Protein AF-A0A3R6VBR7-F1 (afdb_monomer_lite)

Foldseek 3Di:
DDDDDDDDDPPPPPPPPPPVPPPPPPPDQPDQDPVNAGQAADPPDDPVPQWDQDPVRDIDGHDHDDQLQDFFQFQDPPRDSHHHWDFAADDDDPDPDTTDRVQWGGDDRDTGRDDDDDDDDDDDDDPVPDDD

pLDDT: mean 79.51, std 19.08, range [35.34, 98.31]

Organism: NCBI:txid157072

InterPro domains:
  IPR005629 Beta-glucan synthesis-associated protein Skn1/Kre6/Sbg1 [PF03935] (39-125)
  IPR005629 Beta-glucan synthesis-associated protein Skn1/Kre6/Sbg1 [PTHR31361] (10-128)

Secondary structure (DSSP, 8-state):
--------------------------SS-PPPPTTSS-TTS-TTS-GGGSEEE-TTS-EEE--------STT-B-STTTSSS------B--SS----B--GGGEEE-SSSEEE-------------TTS---

Structure (mmCIF, N/CA/C/O backbone):
data_AF-A0A3R6VBR7-F1
#
_entry.id   AF-A0A3R6VBR7-F1
#
loop_
_atom_site.group_PDB
_atom_site.id
_atom_site.type_symbol
_atom_site.label_atom_id
_atom_site.label_alt_id
_atom_site.label_comp_id
_atom_site.label_asym_id
_atom_site.label_entity_id
_atom_site.label_seq_id
_atom_site.pdbx_PDB_ins_code
_atom_site.Cartn_x
_atom_site.Cartn_y
_atom_site.Cartn_z
_atom_site.occupancy
_atom_site.B_iso_or_equiv
_atom_site.auth_seq_id
_atom_site.auth_comp_id
_atom_site.auth_asym_id
_atom_site.auth_atom_id
_atom_site.pdbx_PDB_model_num
ATOM 1 N N . MET A 1 1 ? -50.186 18.963 71.924 1.00 35.34 1 MET A N 1
ATOM 2 C CA . MET A 1 1 ? -50.452 19.693 70.667 1.00 35.34 1 MET A CA 1
ATOM 3 C C . MET A 1 1 ? -49.349 20.728 70.467 1.00 35.34 1 MET A C 1
ATOM 5 O O . 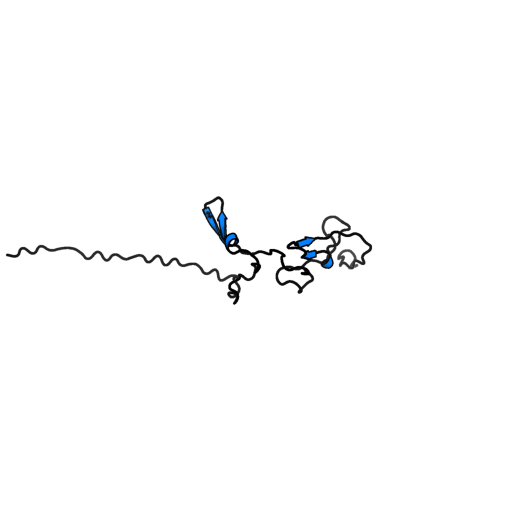MET A 1 1 ? -49.148 21.542 71.354 1.00 35.34 1 MET A O 1
ATOM 9 N N . ASN A 1 2 ? -48.606 20.588 69.364 1.00 38.09 2 ASN A N 1
ATOM 10 C CA . ASN A 1 2 ? -47.574 21.455 68.770 1.00 38.09 2 ASN A CA 1
ATOM 11 C C . ASN A 1 2 ? -46.449 22.059 69.633 1.00 38.09 2 ASN A C 1
ATOM 13 O O . ASN A 1 2 ? -46.568 23.145 70.189 1.00 38.09 2 ASN A O 1
ATOM 17 N N . ARG A 1 3 ? -45.277 21.414 69.553 1.00 42.03 3 ARG A N 1
ATOM 18 C CA . ARG A 1 3 ? -43.964 22.075 69.564 1.00 42.03 3 ARG A CA 1
ATOM 19 C C . ARG A 1 3 ? -43.337 21.861 68.185 1.00 42.03 3 ARG A C 1
ATOM 21 O O . ARG A 1 3 ? -42.851 20.768 67.918 1.00 42.03 3 ARG A O 1
ATOM 28 N N . ASN A 1 4 ? -43.374 22.871 67.318 1.00 42.94 4 ASN A N 1
ATOM 29 C CA . ASN A 1 4 ? -42.654 22.830 66.046 1.00 42.94 4 ASN A CA 1
ATOM 30 C C . ASN A 1 4 ? -41.325 23.564 66.209 1.00 42.94 4 ASN A C 1
ATOM 32 O O . ASN A 1 4 ? -41.263 24.791 66.190 1.00 42.94 4 ASN A O 1
ATOM 36 N N . ASN A 1 5 ? -40.277 22.767 66.394 1.00 39.41 5 ASN A N 1
ATOM 37 C CA . ASN A 1 5 ? -38.888 23.180 66.290 1.00 39.41 5 ASN A CA 1
ATOM 38 C C . ASN A 1 5 ? -38.530 23.316 64.796 1.00 39.41 5 ASN A C 1
ATOM 40 O O . ASN A 1 5 ? -38.781 22.402 64.014 1.00 39.41 5 ASN A O 1
ATOM 44 N N . LEU A 1 6 ? -37.919 24.436 64.406 1.00 46.69 6 LEU A N 1
ATOM 45 C CA . LEU A 1 6 ? -37.028 24.508 63.231 1.00 46.69 6 LEU A CA 1
ATOM 46 C C . LEU A 1 6 ? -35.799 23.599 63.493 1.00 46.69 6 LEU A C 1
ATOM 48 O O . LEU A 1 6 ? -35.594 23.270 64.666 1.00 46.69 6 LEU A O 1
ATOM 52 N N . PRO A 1 7 ? -34.905 23.253 62.535 1.00 53.72 7 PRO A N 1
ATOM 53 C CA . PRO A 1 7 ? -34.756 23.673 61.126 1.00 53.72 7 PRO A CA 1
ATOM 54 C C . PRO A 1 7 ? -34.391 22.490 60.183 1.00 53.72 7 PRO A C 1
ATOM 56 O O . PRO A 1 7 ? -34.124 21.409 60.670 1.00 53.72 7 PRO A O 1
ATOM 59 N N . VAL A 1 8 ? -34.234 22.688 58.867 1.00 45.62 8 VAL A N 1
ATOM 60 C CA . VAL A 1 8 ? -33.087 22.130 58.103 1.00 45.62 8 VAL A CA 1
ATOM 61 C C . VAL A 1 8 ? -32.882 23.012 56.870 1.00 45.62 8 VAL A C 1
ATOM 63 O O . VAL A 1 8 ? -33.788 23.235 56.072 1.00 45.62 8 VAL A O 1
ATOM 66 N N . ARG A 1 9 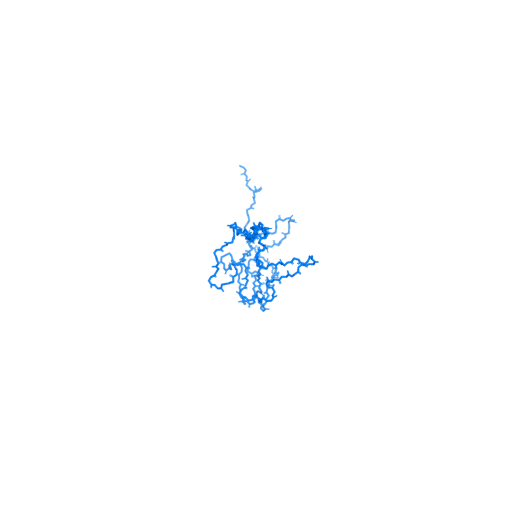? -31.668 23.548 56.753 1.00 42.38 9 ARG A N 1
ATOM 67 C CA . ARG A 1 9 ? -31.168 24.292 55.598 1.00 42.38 9 ARG A CA 1
ATOM 68 C C . ARG A 1 9 ? -31.239 23.403 54.356 1.00 42.38 9 ARG A C 1
ATOM 70 O O . ARG A 1 9 ? -30.691 22.305 54.370 1.00 42.38 9 ARG A O 1
ATOM 77 N N . ALA A 1 10 ? -31.873 23.890 53.294 1.00 42.44 10 ALA A N 1
ATOM 78 C CA . ALA A 1 10 ? -31.785 23.277 51.977 1.00 42.44 10 ALA A CA 1
ATOM 79 C C . ALA A 1 10 ? -30.314 23.283 51.533 1.00 42.44 10 ALA A C 1
ATOM 81 O O . ALA A 1 10 ? -29.756 24.326 51.198 1.00 42.44 10 ALA A O 1
ATOM 82 N N . VAL A 1 11 ? -29.664 22.123 51.603 1.00 45.62 11 VAL A N 1
ATOM 83 C CA . VAL A 1 11 ? -28.375 21.896 50.955 1.00 45.62 11 VAL A CA 1
ATOM 84 C C . VAL A 1 11 ? -28.696 21.668 49.487 1.00 45.62 11 VAL A C 1
ATOM 86 O O . VAL A 1 11 ? -29.141 20.592 49.095 1.00 45.62 11 VAL A O 1
ATOM 89 N N . THR A 1 12 ? -28.545 22.711 48.681 1.00 46.22 12 THR A N 1
ATOM 90 C CA . THR A 1 12 ? -28.639 22.611 47.228 1.00 46.22 12 THR A CA 1
ATOM 91 C C . THR A 1 12 ? -27.475 21.744 46.753 1.00 46.22 12 THR A C 1
ATOM 93 O O . THR A 1 12 ? -26.330 22.190 46.726 1.00 46.22 12 THR A O 1
ATOM 96 N N . ALA A 1 13 ? -27.748 20.479 46.438 1.00 46.66 13 ALA A N 1
ATOM 97 C CA . ALA A 1 13 ? -26.783 19.602 45.797 1.00 46.66 13 ALA A CA 1
ATOM 98 C C . ALA A 1 13 ? -26.554 20.113 44.369 1.00 46.66 13 ALA A C 1
ATOM 100 O O . ALA A 1 13 ? -27.375 19.900 43.477 1.00 46.66 13 ALA A O 1
ATOM 101 N N . LEU A 1 14 ? -25.452 20.832 44.164 1.00 45.06 14 LEU A N 1
ATOM 102 C CA . LEU A 1 14 ? -24.963 21.172 42.837 1.00 45.06 14 LEU A CA 1
ATOM 103 C C . LEU A 1 14 ? -24.420 19.880 42.216 1.00 45.06 14 LEU A C 1
ATOM 105 O O . LEU A 1 14 ? -23.271 19.504 42.438 1.00 45.06 14 LEU A O 1
ATOM 109 N N . ALA A 1 15 ? -25.279 19.155 41.501 1.00 51.25 15 ALA A N 1
ATOM 110 C CA . ALA A 1 15 ? -24.856 18.031 40.685 1.00 51.25 15 ALA A CA 1
ATOM 111 C C . ALA A 1 15 ? -23.901 18.567 39.610 1.00 51.25 15 ALA A C 1
ATOM 113 O O . ALA A 1 15 ? -24.333 19.218 38.658 1.00 51.25 15 ALA A O 1
ATOM 114 N N . LEU A 1 16 ? -22.597 18.326 39.779 1.00 51.97 16 LEU A N 1
ATOM 115 C CA . LEU A 1 16 ? -21.635 18.487 38.697 1.00 51.97 16 LEU A CA 1
ATOM 116 C C . LEU A 1 16 ? -21.998 17.469 37.613 1.00 51.97 16 LEU A C 1
ATOM 118 O O . LEU A 1 16 ? -21.572 16.313 37.660 1.00 51.97 16 LEU A O 1
ATOM 122 N N . LEU A 1 17 ? -22.774 17.911 36.624 1.00 49.81 17 LEU A N 1
ATOM 123 C CA . LEU A 1 17 ? -22.719 17.334 35.291 1.00 49.81 17 LEU A CA 1
ATOM 124 C C . LEU A 1 17 ? -21.278 17.511 34.810 1.00 49.81 17 LEU A C 1
ATOM 126 O O . LEU A 1 17 ? -20.909 18.556 34.279 1.00 49.81 17 LEU A O 1
ATOM 130 N N . HIS A 1 18 ? -20.454 16.484 35.009 1.00 49.31 18 HIS A N 1
ATOM 131 C CA . HIS A 1 18 ? -19.286 16.294 34.168 1.00 49.31 18 HIS A CA 1
ATOM 132 C C . HIS A 1 18 ? -19.834 15.968 32.784 1.00 49.31 18 HIS A C 1
ATOM 134 O O . HIS A 1 18 ? -20.027 14.808 32.428 1.00 49.31 18 HIS A O 1
ATOM 140 N N . ALA A 1 19 ? -20.150 17.013 32.020 1.00 57.66 19 ALA A N 1
ATOM 141 C CA . ALA A 1 19 ? -20.161 16.894 30.582 1.00 57.66 19 ALA A CA 1
ATOM 142 C C . ALA A 1 19 ? -18.773 16.360 30.234 1.00 57.66 19 ALA A C 1
ATOM 144 O O . ALA A 1 19 ? -17.772 17.055 30.412 1.00 57.66 19 ALA A O 1
ATOM 145 N N . THR A 1 20 ? -18.698 15.093 29.833 1.00 57.94 20 THR A N 1
ATOM 146 C CA . THR A 1 20 ? -17.513 14.561 29.178 1.00 57.94 20 THR A CA 1
ATOM 147 C C . THR A 1 20 ? -17.406 15.335 27.875 1.00 57.94 20 THR A C 1
ATOM 149 O O . THR A 1 20 ? -17.974 14.935 26.859 1.00 57.94 20 THR A O 1
AT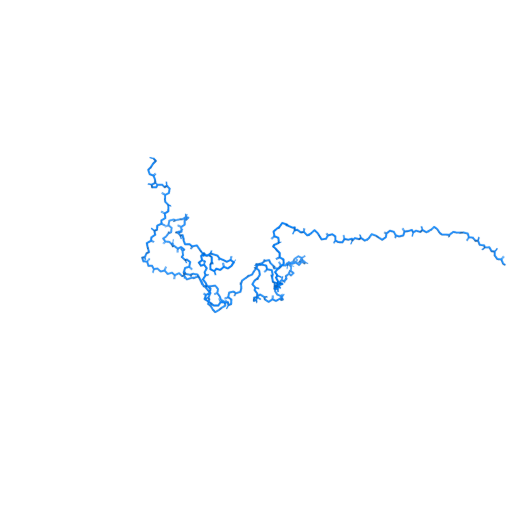OM 152 N N . ALA A 1 21 ? -16.778 16.507 27.933 1.00 54.34 21 ALA A N 1
ATOM 153 C CA . ALA A 1 21 ? -16.361 17.238 26.763 1.00 54.34 21 ALA A CA 1
ATOM 154 C C . ALA A 1 21 ? -15.380 16.311 26.051 1.00 54.34 21 ALA A C 1
ATOM 156 O O . ALA A 1 21 ? -14.213 16.209 26.422 1.00 54.34 21 ALA A O 1
ATOM 157 N N . ARG A 1 22 ? -15.889 15.544 25.088 1.00 59.12 22 ARG A N 1
ATOM 158 C CA . ARG A 1 22 ? -15.028 14.921 24.102 1.00 59.12 22 ARG A CA 1
ATOM 159 C C . ARG A 1 22 ? -14.561 16.068 23.233 1.00 59.12 22 ARG A C 1
ATOM 161 O O . ARG A 1 22 ? -15.379 16.696 22.564 1.00 59.12 22 ARG A O 1
ATOM 168 N N . ALA A 1 23 ? -13.279 16.398 23.335 1.00 54.62 23 ALA A N 1
ATOM 169 C CA . ALA A 1 23 ? -12.642 17.196 22.310 1.00 54.62 23 ALA A CA 1
ATOM 170 C C . ALA A 1 23 ? -12.868 16.439 20.996 1.00 54.62 23 ALA A C 1
ATOM 172 O O . ALA A 1 23 ? -12.411 15.308 20.852 1.00 54.62 23 ALA A O 1
ATOM 173 N N . LEU A 1 24 ? -13.683 17.007 20.110 1.00 53.38 24 LEU A N 1
ATOM 174 C CA . LEU A 1 24 ? -13.703 16.585 18.721 1.00 53.38 24 LEU A CA 1
ATOM 175 C C . LEU A 1 24 ? -12.433 17.187 18.138 1.00 53.38 24 LEU A C 1
ATOM 177 O O . LEU A 1 24 ? -12.354 18.407 17.979 1.00 53.38 24 LEU A O 1
ATOM 181 N N . ASP A 1 25 ? -11.416 16.350 17.968 1.00 48.25 25 ASP A N 1
ATOM 182 C CA . ASP A 1 25 ? -10.207 16.728 17.257 1.00 48.25 25 ASP A CA 1
ATOM 183 C C . ASP A 1 25 ? -10.604 16.974 15.797 1.00 48.25 25 ASP A C 1
ATOM 185 O O . ASP A 1 25 ? -10.957 16.052 15.068 1.00 48.25 25 ASP A O 1
ATOM 189 N N . TYR A 1 26 ? -10.708 18.250 15.425 1.00 48.66 26 TYR A N 1
ATOM 190 C CA . TYR A 1 26 ? -11.136 18.681 14.091 1.00 48.66 26 TYR A CA 1
ATOM 191 C C . TYR A 1 26 ? -9.958 18.817 13.118 1.00 48.66 26 TYR A C 1
ATOM 193 O O . TYR A 1 26 ? -10.167 19.213 11.970 1.00 48.66 26 TYR A O 1
ATOM 201 N N . ASP A 1 27 ? -8.739 18.480 13.542 1.00 54.12 27 ASP A N 1
ATOM 202 C CA . ASP A 1 27 ? -7.589 18.442 12.650 1.00 54.12 27 ASP A CA 1
ATOM 203 C C . ASP A 1 27 ? -7.498 17.051 12.001 1.00 54.12 27 ASP A C 1
ATOM 205 O O . ASP A 1 27 ? -6.992 16.094 12.572 1.00 54.12 27 ASP A O 1
ATOM 209 N N . TYR A 1 28 ? -7.979 16.971 10.754 1.00 53.47 28 TYR A N 1
ATOM 210 C CA . TYR A 1 28 ? -7.754 15.876 9.794 1.00 53.47 28 TYR A CA 1
ATOM 211 C C . TYR A 1 28 ? -8.704 14.659 9.804 1.00 53.47 28 TYR A C 1
ATOM 213 O O . TYR A 1 28 ? -8.497 13.732 9.023 1.00 53.47 28 TYR A O 1
ATOM 221 N N . GLU A 1 29 ? -9.812 14.644 10.547 1.00 57.88 29 GLU A N 1
ATOM 222 C CA . GLU A 1 29 ? -10.856 13.642 10.271 1.00 57.88 29 GLU A CA 1
ATOM 223 C C . GLU A 1 29 ? -11.776 14.131 9.147 1.00 57.88 29 GLU A C 1
ATOM 225 O O . GLU A 1 29 ? -12.631 15.001 9.317 1.00 57.88 29 GLU A O 1
ATOM 230 N N . GLY A 1 30 ? -11.548 13.596 7.944 1.00 62.97 30 GLY A N 1
ATOM 231 C CA . GLY A 1 30 ? -12.420 13.800 6.792 1.00 62.97 30 GLY A CA 1
ATOM 232 C C . GLY A 1 30 ? -13.888 13.506 7.120 1.00 62.97 30 GLY A C 1
ATOM 233 O O . GLY A 1 30 ? -14.207 12.782 8.060 1.00 62.97 30 GLY A O 1
ATOM 234 N N . TYR A 1 31 ? -14.800 14.082 6.333 1.00 69.00 31 TYR A N 1
ATOM 235 C CA . TYR A 1 31 ? -16.238 13.889 6.518 1.00 69.00 31 TYR A CA 1
ATOM 236 C C . TYR A 1 31 ? -16.595 12.408 6.697 1.00 69.00 31 TYR A C 1
ATOM 238 O O . TYR A 1 31 ? -16.060 11.568 5.963 1.00 69.00 31 TYR A O 1
ATOM 246 N N . PRO A 1 32 ? -17.529 12.082 7.613 1.00 72.12 32 PRO A N 1
ATOM 247 C CA . PRO A 1 32 ? -17.950 10.707 7.812 1.00 72.12 32 PRO A CA 1
ATOM 248 C C . PRO A 1 32 ? -18.410 10.127 6.478 1.00 72.12 32 PRO A C 1
ATOM 250 O O . PRO A 1 32 ? -19.232 10.719 5.767 1.00 72.12 32 PRO A O 1
ATOM 253 N N . SER A 1 33 ? -17.850 8.975 6.118 1.00 75.88 33 SER A N 1
ATOM 254 C CA . SER A 1 33 ? -18.216 8.314 4.876 1.00 75.88 33 SER A CA 1
ATOM 255 C C . SER A 1 33 ? -19.682 7.885 4.933 1.00 75.88 33 SER A C 1
ATOM 257 O O . SER A 1 33 ? -20.220 7.509 5.978 1.00 75.88 33 SER A O 1
ATOM 259 N N . ARG A 1 34 ? -20.352 7.891 3.778 1.00 77.50 34 ARG A N 1
ATOM 260 C CA . ARG A 1 34 ? -21.739 7.415 3.694 1.00 77.50 34 ARG A CA 1
ATOM 261 C C . ARG A 1 34 ? -21.859 5.914 3.989 1.00 77.50 34 ARG A C 1
ATOM 263 O O . ARG A 1 34 ? -22.933 5.464 4.373 1.00 77.50 34 ARG A O 1
ATOM 270 N N . SER A 1 35 ? -20.781 5.154 3.794 1.00 78.19 35 SER A N 1
ATOM 271 C CA . SER A 1 35 ? -20.720 3.722 4.098 1.00 78.19 35 SER A CA 1
ATOM 272 C C . SER A 1 35 ? -20.552 3.431 5.592 1.00 78.19 35 SER A C 1
ATOM 274 O O . SER A 1 35 ? -20.763 2.293 5.999 1.00 78.19 35 SER A O 1
ATOM 276 N N . GLY A 1 36 ? -20.176 4.422 6.410 1.00 79.75 36 GLY A N 1
ATOM 277 C CA . GLY A 1 36 ? -19.826 4.215 7.818 1.00 79.75 36 GLY A CA 1
ATOM 278 C C . GLY A 1 36 ? -18.457 3.552 8.024 1.00 79.75 36 GLY A C 1
ATOM 279 O O . GLY A 1 36 ? -18.100 3.230 9.154 1.00 79.75 36 GLY A O 1
ATOM 280 N N . VAL A 1 37 ? -17.687 3.353 6.950 1.00 77.12 37 VAL A N 1
ATOM 281 C CA . VAL A 1 37 ? -16.306 2.855 6.996 1.00 77.12 37 VAL A CA 1
ATOM 282 C C . VAL A 1 37 ? -15.355 4.049 6.997 1.00 77.12 37 VAL A C 1
ATOM 284 O O . VAL A 1 37 ? -15.504 4.946 6.167 1.00 77.12 37 VAL A O 1
ATOM 287 N N . ALA A 1 38 ? -14.410 4.105 7.935 1.00 81.31 38 ALA A N 1
ATOM 288 C CA . ALA A 1 38 ? -13.448 5.205 7.977 1.00 81.31 38 ALA A CA 1
ATOM 289 C C . ALA A 1 38 ? -12.625 5.262 6.678 1.00 81.31 38 ALA A C 1
ATOM 291 O O . ALA A 1 38 ? -12.398 4.238 6.044 1.00 81.31 38 ALA A O 1
ATOM 292 N N . ALA A 1 39 ? -12.173 6.456 6.287 1.00 83.19 39 ALA A N 1
ATOM 293 C CA . ALA A 1 39 ? -11.577 6.699 4.967 1.00 83.19 39 ALA A CA 1
ATOM 294 C C . ALA A 1 39 ? -10.329 5.851 4.652 1.00 83.19 39 ALA A C 1
ATOM 296 O O . ALA A 1 39 ? -10.018 5.646 3.484 1.00 83.19 39 ALA A O 1
ATOM 297 N N . TRP A 1 40 ? -9.634 5.375 5.685 1.00 89.25 40 TRP A N 1
ATOM 298 C CA . TRP A 1 40 ? -8.377 4.633 5.586 1.00 89.25 40 TRP A CA 1
ATOM 299 C C . TRP A 1 40 ? -8.514 3.162 6.006 1.00 89.25 40 TRP A C 1
ATOM 301 O O . TRP A 1 40 ? -7.519 2.449 6.055 1.00 89.25 40 TRP A O 1
ATOM 311 N N . ILE A 1 41 ? -9.724 2.718 6.358 1.00 91.81 41 ILE A N 1
ATOM 312 C CA . ILE A 1 41 ? -10.004 1.336 6.758 1.00 91.81 41 ILE A CA 1
ATOM 313 C C . ILE A 1 41 ? -10.617 0.629 5.558 1.00 91.81 41 ILE A C 1
ATOM 315 O O . ILE A 1 41 ? -11.627 1.088 5.019 1.00 91.81 41 ILE A O 1
ATOM 319 N N . ASP A 1 42 ? -10.033 -0.493 5.165 1.00 93.44 42 ASP A N 1
ATOM 320 C CA . ASP A 1 42 ? -10.576 -1.328 4.105 1.00 93.44 42 ASP A CA 1
ATOM 321 C C . ASP A 1 42 ? -11.979 -1.854 4.488 1.00 93.44 42 ASP A C 1
ATOM 323 O O . ASP A 1 42 ? -12.332 -2.119 5.644 1.00 93.44 42 ASP A O 1
ATOM 327 N N . VAL A 1 43 ? -12.858 -1.900 3.492 1.00 91.06 43 VAL A N 1
ATOM 328 C CA . VAL A 1 43 ? -14.248 -2.327 3.660 1.00 91.06 43 VAL A CA 1
ATOM 329 C C . VAL A 1 43 ? -14.339 -3.793 4.077 1.00 91.06 43 VAL A C 1
ATOM 331 O O . VAL A 1 43 ? -15.297 -4.149 4.768 1.00 91.06 43 VAL A O 1
ATOM 334 N N . ASP A 1 44 ? -13.334 -4.595 3.722 1.00 93.00 44 ASP A N 1
ATOM 335 C CA . ASP A 1 44 ? -13.246 -6.014 4.059 1.00 93.00 44 ASP A CA 1
ATOM 336 C C . ASP A 1 44 ? -12.691 -6.260 5.478 1.00 93.00 44 ASP A C 1
ATOM 338 O O . ASP A 1 44 ? -12.787 -7.377 5.993 1.00 93.00 44 ASP A O 1
ATOM 342 N N . THR A 1 45 ? -12.220 -5.217 6.179 1.00 94.62 45 THR A N 1
ATOM 343 C CA . THR A 1 45 ? -11.696 -5.333 7.547 1.00 94.62 45 THR A CA 1
ATOM 344 C C . THR A 1 45 ? -12.788 -5.789 8.525 1.00 94.62 45 THR A C 1
ATOM 346 O O . THR A 1 45 ? -13.748 -5.031 8.763 1.00 94.62 45 THR A O 1
ATOM 349 N N . PRO A 1 46 ? -12.635 -6.955 9.188 1.00 94.38 46 PRO A N 1
ATOM 350 C CA . PRO A 1 46 ? -13.618 -7.466 10.140 1.00 94.38 46 PRO A CA 1
ATOM 351 C C . PRO A 1 46 ? -13.882 -6.501 11.303 1.00 94.38 46 PRO A C 1
ATOM 353 O O . PRO A 1 46 ? -12.979 -5.842 11.816 1.00 94.38 46 PRO A O 1
ATOM 356 N N . LEU A 1 47 ? -15.138 -6.400 11.746 1.00 92.31 47 LEU A N 1
ATOM 357 C CA . LEU A 1 47 ? -15.532 -5.444 12.792 1.00 92.31 47 LEU A CA 1
ATOM 358 C C . LEU A 1 47 ? -14.881 -5.732 14.153 1.00 92.31 47 LEU A C 1
ATOM 360 O O . LEU A 1 47 ? -14.640 -4.808 14.927 1.00 92.31 47 LEU A O 1
ATOM 364 N N . ASP A 1 48 ? -14.595 -6.997 14.446 1.00 94.44 48 ASP A N 1
ATOM 365 C CA . ASP A 1 48 ? -14.015 -7.456 15.708 1.00 94.44 48 ASP A CA 1
ATOM 366 C C . ASP A 1 48 ? -12.525 -7.118 15.857 1.00 94.44 48 ASP A C 1
ATOM 368 O O . ASP A 1 48 ? -12.021 -7.109 16.980 1.00 94.44 48 ASP A O 1
ATOM 372 N N . VAL A 1 49 ? -11.835 -6.768 14.765 1.00 94.12 49 VAL A N 1
ATOM 373 C CA . VAL A 1 49 ? -10.420 -6.351 14.790 1.00 94.12 49 VAL A CA 1
ATOM 374 C C . VAL A 1 49 ? -10.221 -4.835 14.714 1.00 94.12 49 VAL A C 1
ATOM 376 O O . VAL A 1 49 ? -9.088 -4.363 14.773 1.00 94.12 49 VAL A O 1
ATOM 379 N N . ARG A 1 50 ? -11.305 -4.047 14.640 1.00 93.38 50 ARG A N 1
ATOM 380 C CA . ARG A 1 50 ? -11.232 -2.573 14.572 1.00 93.38 50 ARG A CA 1
ATOM 381 C C . ARG A 1 50 ? -10.932 -1.899 15.909 1.00 93.38 50 ARG A C 1
ATOM 383 O O . ARG A 1 50 ? -10.738 -0.689 15.947 1.00 93.38 50 ARG A O 1
ATOM 390 N N . THR A 1 51 ? -10.885 -2.663 16.998 1.00 95.19 51 THR A N 1
ATOM 391 C CA . THR A 1 51 ? -10.456 -2.174 18.312 1.00 95.19 51 THR A CA 1
ATOM 392 C C . THR A 1 51 ? -9.512 -3.171 18.965 1.00 95.19 51 THR A C 1
ATOM 394 O O . THR A 1 51 ? -9.624 -4.382 18.767 1.00 95.19 51 THR A O 1
ATOM 397 N N . LYS A 1 52 ? -8.568 -2.674 19.764 1.00 95.56 52 LYS A N 1
ATOM 398 C CA . LYS A 1 52 ? -7.623 -3.515 20.500 1.00 95.56 52 LYS A CA 1
ATOM 399 C C . LYS A 1 52 ? -7.382 -2.975 21.898 1.00 95.56 52 LYS A C 1
ATOM 401 O O . LYS A 1 52 ? -7.101 -1.797 22.072 1.00 95.56 52 LYS A O 1
ATOM 406 N N . VAL A 1 53 ? -7.418 -3.857 22.894 1.00 96.81 53 VAL A N 1
ATOM 407 C CA . VAL A 1 53 ? -6.958 -3.523 24.247 1.00 96.81 53 VAL A CA 1
ATOM 408 C C . VAL A 1 53 ? -5.437 -3.670 24.292 1.00 96.81 53 VAL A C 1
ATOM 410 O O . VAL A 1 53 ? -4.894 -4.744 24.020 1.00 96.81 53 VAL A O 1
ATOM 413 N N . SER A 1 54 ? -4.740 -2.579 24.598 1.00 95.19 54 SER A N 1
ATOM 414 C CA . SER A 1 54 ? -3.289 -2.544 24.742 1.00 95.19 54 SER A CA 1
ATOM 415 C C . SER A 1 54 ? -2.840 -3.340 25.969 1.00 95.19 54 SER A C 1
ATOM 417 O O . SER A 1 54 ? -3.617 -3.617 26.886 1.00 95.19 54 SER A O 1
ATOM 419 N N . SER A 1 55 ? -1.547 -3.656 26.049 1.00 96.75 55 SER A N 1
ATOM 420 C CA . SER A 1 55 ? -0.970 -4.327 27.225 1.00 96.75 55 SER A CA 1
ATOM 421 C C . SER A 1 55 ? -1.100 -3.520 28.525 1.00 96.75 55 SER A C 1
ATOM 423 O O . SER A 1 55 ? -0.863 -4.060 29.604 1.00 96.75 55 SER A O 1
ATOM 425 N N . ARG A 1 56 ? -1.476 -2.238 28.435 1.00 97.12 56 ARG A N 1
ATOM 426 C CA . ARG A 1 56 ? -1.683 -1.326 29.567 1.00 97.12 56 ARG A CA 1
ATOM 427 C C . ARG A 1 56 ? -3.164 -1.079 29.881 1.00 97.12 56 ARG A C 1
ATOM 429 O O . ARG A 1 56 ? -3.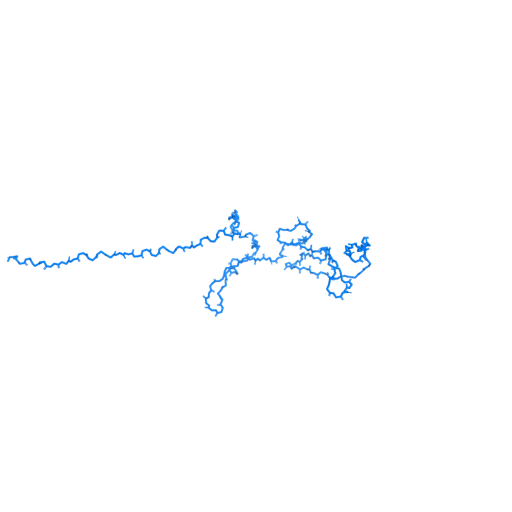461 -0.263 30.745 1.00 97.12 56 ARG A O 1
ATOM 436 N N . GLY A 1 57 ? -4.081 -1.773 29.202 1.00 97.12 57 GLY A N 1
ATOM 437 C CA . GLY A 1 57 ? -5.528 -1.661 29.420 1.00 97.12 57 GLY A CA 1
ATOM 438 C C . GLY A 1 57 ? -6.208 -0.511 28.670 1.00 97.12 57 GLY A C 1
ATOM 439 O O . GLY A 1 57 ? -7.397 -0.284 28.869 1.00 97.12 57 GLY A O 1
ATOM 440 N N . GLU A 1 58 ? -5.484 0.205 27.808 1.00 97.00 58 GLU A N 1
ATOM 441 C CA . GLU A 1 58 ? -6.058 1.252 26.952 1.00 97.00 58 GLU A CA 1
ATOM 442 C C . GLU A 1 58 ? -6.770 0.615 25.758 1.00 97.00 58 GLU A C 1
ATOM 444 O O . GLU A 1 58 ? -6.281 -0.371 25.212 1.00 97.00 58 GLU A O 1
ATOM 449 N N . VAL A 1 59 ? -7.896 1.181 25.326 1.00 96.38 59 VAL A N 1
ATOM 450 C CA . VAL A 1 59 ? -8.551 0.776 24.075 1.00 96.38 59 VAL A CA 1
ATOM 451 C C . VAL A 1 59 ? -7.985 1.624 22.942 1.00 96.38 59 VAL A C 1
ATOM 453 O O . VAL A 1 59 ? -7.960 2.848 23.048 1.00 96.38 59 VAL A O 1
ATOM 456 N N . TRP A 1 60 ? -7.503 0.973 21.889 1.00 94.62 60 TRP A N 1
ATOM 457 C CA . TRP A 1 60 ? -7.027 1.600 20.661 1.00 94.62 60 TRP A CA 1
ATOM 458 C C . TRP A 1 60 ? -8.008 1.314 19.532 1.00 94.62 60 TRP A C 1
ATOM 460 O O . TRP A 1 60 ? -8.408 0.162 19.347 1.00 94.62 60 TRP A O 1
ATOM 470 N N . ASP A 1 61 ? -8.344 2.352 18.777 1.00 92.38 61 ASP A N 1
ATOM 471 C CA . ASP A 1 61 ? -9.142 2.254 17.561 1.00 92.38 61 ASP A CA 1
ATOM 472 C C . ASP A 1 61 ? -8.225 2.034 16.351 1.00 92.38 61 ASP A C 1
ATOM 474 O O . ASP A 1 61 ? -7.114 2.570 16.275 1.00 92.38 61 ASP A O 1
ATOM 478 N N . LEU A 1 62 ? -8.674 1.211 15.408 1.00 92.69 62 LEU A N 1
ATOM 479 C CA . LEU A 1 62 ? -7.989 1.008 14.139 1.00 92.69 62 LEU A CA 1
ATOM 480 C C . LEU A 1 62 ? -8.115 2.271 13.283 1.00 92.69 62 LEU A C 1
ATOM 482 O O . LEU A 1 62 ? -9.220 2.753 13.056 1.00 92.69 62 LEU A O 1
ATOM 486 N N . VAL A 1 63 ? -6.987 2.776 12.785 1.00 90.81 63 VAL A N 1
ATOM 487 C CA . VAL A 1 63 ? -6.940 4.016 11.988 1.00 90.81 63 VAL A CA 1
ATOM 488 C C . VAL A 1 63 ? -6.655 3.782 10.507 1.00 90.81 63 VAL A C 1
ATOM 490 O O . VAL A 1 63 ? -6.957 4.653 9.702 1.00 90.81 63 VAL A O 1
ATOM 493 N N . MET A 1 64 ? -6.083 2.631 10.138 1.00 93.00 64 MET A N 1
ATOM 494 C CA . MET A 1 64 ? -5.816 2.251 8.750 1.00 93.00 64 MET A CA 1
ATOM 495 C C . MET A 1 64 ? -5.707 0.728 8.618 1.00 93.00 64 MET A C 1
ATOM 497 O O . MET A 1 64 ? -5.151 0.080 9.509 1.00 93.00 64 MET A O 1
ATOM 501 N N . SER A 1 65 ? -6.213 0.171 7.519 1.00 95.25 65 SER A N 1
ATOM 502 C CA . SER A 1 65 ? -6.068 -1.242 7.150 1.00 95.25 65 SER A CA 1
ATOM 503 C C . SER A 1 65 ? -6.184 -1.447 5.641 1.00 95.25 65 SER A C 1
ATOM 505 O O . SER A 1 65 ? -6.759 -0.623 4.935 1.00 95.25 65 SER A O 1
ATOM 507 N N . ASP A 1 66 ? -5.630 -2.561 5.170 1.00 96.81 66 ASP A N 1
ATOM 508 C CA . ASP A 1 66 ? -5.816 -3.088 3.820 1.00 96.81 66 ASP A CA 1
ATOM 509 C C . ASP A 1 66 ? -5.663 -4.612 3.892 1.00 96.81 66 ASP A C 1
ATOM 511 O O . ASP A 1 66 ? -4.620 -5.113 4.331 1.00 96.81 66 ASP A O 1
ATOM 515 N N . GLU A 1 67 ? -6.706 -5.350 3.520 1.00 96.75 67 GLU A N 1
ATOM 516 C CA . GLU A 1 67 ? -6.702 -6.814 3.542 1.00 96.75 67 GLU A CA 1
ATOM 517 C C . GLU A 1 67 ? -6.243 -7.413 2.204 1.00 96.75 67 GLU A C 1
ATOM 519 O O . GLU A 1 67 ? -5.931 -8.601 2.134 1.00 96.75 67 GLU A O 1
ATOM 524 N N . PHE A 1 68 ? -6.127 -6.597 1.148 1.00 97.50 68 PHE A N 1
ATOM 525 C CA . PHE A 1 68 ? -5.680 -7.008 -0.188 1.00 97.50 68 PHE A CA 1
ATOM 526 C C . PHE A 1 68 ? -6.525 -8.122 -0.843 1.00 97.50 68 PHE A C 1
ATOM 528 O O . PHE A 1 68 ? -6.035 -8.827 -1.731 1.00 97.50 68 PHE A O 1
ATOM 535 N N . GLU A 1 69 ? -7.792 -8.269 -0.442 1.00 97.00 69 GLU A N 1
ATOM 536 C CA . GLU A 1 69 ? -8.722 -9.304 -0.934 1.00 97.00 69 GLU A CA 1
ATOM 537 C C . GLU A 1 69 ? -9.196 -9.068 -2.376 1.00 97.00 69 GLU A C 1
ATOM 539 O O . GLU A 1 69 ? -9.549 -10.005 -3.096 1.00 97.00 69 GLU A O 1
ATOM 544 N N . ILE A 1 70 ? -9.158 -7.819 -2.848 1.00 95.25 70 ILE A N 1
ATOM 545 C CA . ILE A 1 70 ? -9.517 -7.480 -4.228 1.00 95.25 70 ILE A CA 1
ATOM 546 C C . ILE A 1 70 ? -8.354 -7.835 -5.153 1.00 95.25 70 ILE A C 1
ATOM 548 O O . ILE A 1 70 ? -7.369 -7.101 -5.219 1.00 95.25 70 ILE A O 1
ATOM 552 N N . ASP A 1 71 ? -8.483 -8.929 -5.899 1.00 97.12 71 ASP A N 1
ATOM 553 C CA . ASP A 1 71 ? -7.487 -9.390 -6.870 1.00 97.12 71 ASP A CA 1
ATOM 554 C C . ASP A 1 71 ? -7.269 -8.421 -8.040 1.00 97.12 71 ASP A C 1
ATOM 556 O O . ASP A 1 71 ? -8.204 -7.838 -8.591 1.00 97.12 71 ASP A O 1
ATOM 560 N N . GLY A 1 72 ? -6.013 -8.318 -8.485 1.00 96.25 72 GLY A N 1
ATOM 561 C CA . GLY A 1 72 ? -5.646 -7.554 -9.675 1.00 96.25 72 GLY A CA 1
ATOM 562 C C . GLY A 1 72 ? -5.593 -6.040 -9.470 1.00 96.25 72 GLY A C 1
ATOM 563 O O . GLY A 1 72 ? -5.511 -5.313 -10.463 1.00 96.25 72 GLY A O 1
ATOM 564 N N . ARG A 1 73 ? -5.600 -5.549 -8.221 1.00 97.19 73 ARG A N 1
ATOM 565 C CA . ARG A 1 73 ? -5.251 -4.150 -7.940 1.00 97.19 73 ARG A CA 1
ATOM 566 C C . ARG A 1 73 ? -3.835 -3.888 -8.438 1.00 97.19 73 ARG A C 1
ATOM 568 O O . ARG A 1 73 ? -2.928 -4.694 -8.226 1.00 97.19 73 ARG A O 1
ATOM 575 N N . THR A 1 74 ? -3.678 -2.747 -9.095 1.00 96.31 74 THR A N 1
ATOM 576 C CA . THR A 1 74 ? -2.389 -2.154 -9.444 1.00 96.31 74 THR A CA 1
ATOM 577 C C . THR A 1 74 ? -2.199 -0.911 -8.595 1.00 96.31 74 THR A C 1
ATOM 579 O O . THR A 1 74 ? -3.158 -0.194 -8.312 1.00 96.31 74 THR A O 1
ATOM 582 N N . PHE A 1 75 ? -0.956 -0.656 -8.210 1.00 97.31 75 PHE A N 1
ATOM 583 C CA . PHE A 1 75 ? -0.580 0.505 -7.412 1.00 97.31 75 PHE A CA 1
ATOM 584 C C . PHE A 1 75 ? 0.114 1.576 -8.253 1.00 97.31 75 PHE A C 1
ATOM 586 O O . PHE A 1 75 ? 0.809 2.432 -7.717 1.00 97.31 75 PHE A O 1
ATOM 593 N N . GLU A 1 76 ? -0.066 1.544 -9.574 1.00 96.31 76 GLU A N 1
ATOM 594 C CA . GLU A 1 76 ? 0.260 2.676 -10.439 1.00 96.31 76 GLU A CA 1
ATOM 595 C C . GLU A 1 76 ? -0.388 3.970 -9.922 1.00 96.31 76 GLU A C 1
ATOM 597 O O . GLU A 1 76 ? -1.495 3.969 -9.368 1.00 96.31 76 GLU A O 1
ATOM 602 N N . ALA A 1 77 ? 0.288 5.098 -10.140 1.00 95.69 77 ALA A N 1
ATOM 603 C CA . ALA A 1 77 ? -0.176 6.398 -9.674 1.00 95.69 77 ALA A CA 1
ATOM 604 C C . ALA A 1 77 ? -1.623 6.690 -10.121 1.00 95.69 77 ALA A C 1
ATOM 606 O O . ALA A 1 77 ? -1.945 6.714 -11.311 1.00 95.69 77 ALA A O 1
ATOM 607 N N . GLY A 1 78 ? -2.500 6.921 -9.139 1.00 95.31 78 GLY A N 1
ATOM 608 C CA . GLY A 1 78 ? -3.915 7.233 -9.353 1.00 95.31 78 GLY A CA 1
ATOM 609 C C . GLY A 1 78 ? -4.817 6.037 -9.681 1.00 95.31 78 GLY A C 1
ATOM 610 O O . GLY A 1 78 ? -5.977 6.250 -10.039 1.00 95.31 78 GLY A O 1
ATOM 611 N N . LYS A 1 79 ? -4.320 4.796 -9.595 1.00 95.31 79 LYS A N 1
ATOM 612 C CA . LYS A 1 79 ? -5.131 3.581 -9.805 1.00 95.31 79 LYS A CA 1
ATOM 613 C C . LYS A 1 79 ? -5.678 2.971 -8.524 1.00 95.31 79 LYS A C 1
ATOM 615 O O . LYS A 1 79 ? -6.690 2.277 -8.583 1.00 95.31 79 LYS A O 1
ATOM 620 N N . ASP A 1 80 ? -5.046 3.259 -7.396 1.00 94.88 80 ASP A N 1
ATOM 621 C CA . ASP A 1 80 ? -5.480 2.819 -6.080 1.00 94.88 80 ASP A CA 1
ATOM 622 C C . ASP A 1 80 ? -5.781 4.032 -5.194 1.00 94.88 80 ASP A C 1
ATOM 624 O O . ASP A 1 80 ? -5.199 5.105 -5.362 1.00 94.88 80 ASP A O 1
ATOM 628 N N . HIS A 1 81 ? -6.751 3.884 -4.294 1.00 88.38 81 HIS A N 1
ATOM 629 C CA . HIS A 1 81 ? -7.217 4.980 -3.447 1.00 88.38 81 HIS A CA 1
ATOM 630 C C . HIS A 1 81 ? -6.330 5.193 -2.215 1.00 88.38 81 HIS A C 1
ATOM 632 O O . HIS A 1 81 ? -6.343 6.286 -1.649 1.00 88.38 81 HIS A O 1
ATOM 638 N N . LEU A 1 82 ? -5.591 4.159 -1.802 1.00 92.25 82 LEU A N 1
ATOM 639 C CA . LEU A 1 82 ? -4.801 4.147 -0.578 1.00 92.25 82 LEU A CA 1
ATOM 640 C C . LEU A 1 82 ? -3.302 4.172 -0.878 1.00 92.25 82 LEU A C 1
ATOM 642 O O . LEU A 1 82 ? -2.548 4.901 -0.234 1.00 92.25 82 LEU A O 1
ATOM 646 N N . TRP A 1 83 ? -2.871 3.396 -1.873 1.00 95.88 83 TRP A N 1
ATOM 647 C CA . TRP A 1 83 ? -1.457 3.169 -2.147 1.00 95.88 83 TRP A CA 1
ATOM 648 C C . TRP A 1 83 ? -1.008 3.740 -3.489 1.00 95.88 83 TRP A C 1
ATOM 650 O O . TRP A 1 83 ? -1.761 3.877 -4.447 1.00 95.88 83 TRP A O 1
ATOM 660 N N . THR A 1 84 ? 0.280 4.050 -3.583 1.00 97.06 84 THR A N 1
ATOM 661 C CA . THR A 1 84 ? 0.949 4.332 -4.854 1.00 97.06 84 THR A CA 1
ATOM 662 C C . THR A 1 84 ? 2.350 3.742 -4.789 1.00 97.06 84 THR A C 1
ATOM 664 O O . THR A 1 84 ? 3.145 4.101 -3.922 1.00 97.06 84 THR A O 1
ATOM 667 N N . ALA A 1 85 ? 2.637 2.805 -5.687 1.00 96.31 85 ALA A N 1
ATOM 668 C CA . ALA A 1 85 ? 3.966 2.263 -5.898 1.00 96.31 85 ALA A CA 1
ATOM 669 C C . ALA A 1 85 ? 4.820 3.262 -6.688 1.00 96.31 85 ALA A C 1
ATOM 671 O O . ALA A 1 85 ? 4.316 4.054 -7.484 1.00 96.31 85 ALA A O 1
ATOM 672 N N . LEU A 1 86 ? 6.127 3.229 -6.439 1.00 91.81 86 LEU A N 1
ATOM 673 C CA . LEU A 1 86 ? 7.082 4.160 -7.028 1.00 91.81 86 LEU A CA 1
ATOM 674 C C . LEU A 1 86 ? 7.808 3.529 -8.215 1.00 91.81 86 LEU A C 1
ATOM 676 O O . LEU A 1 86 ? 8.144 2.346 -8.191 1.00 91.81 86 LEU A O 1
ATOM 680 N N . ASP A 1 87 ? 8.120 4.370 -9.197 1.00 89.62 87 ASP A N 1
ATOM 681 C CA . ASP A 1 87 ? 8.937 4.042 -10.366 1.00 89.62 87 ASP A CA 1
ATOM 682 C C . ASP A 1 87 ? 10.258 4.828 -10.299 1.00 89.62 87 ASP A C 1
ATOM 684 O O . ASP A 1 87 ? 10.400 5.888 -10.911 1.00 89.62 87 ASP A O 1
ATOM 688 N N . ILE A 1 88 ? 11.209 4.358 -9.481 1.00 87.25 88 ILE A N 1
ATOM 689 C CA . ILE A 1 88 ? 12.477 5.059 -9.197 1.00 87.25 88 ILE A CA 1
ATOM 690 C C . ILE A 1 88 ? 13.664 4.081 -9.089 1.00 87.25 88 ILE A C 1
ATOM 692 O O . ILE A 1 88 ? 13.473 2.929 -8.689 1.00 87.25 88 ILE A O 1
ATOM 696 N N . PRO A 1 89 ? 14.902 4.513 -9.397 1.00 84.75 89 PRO A N 1
ATOM 697 C CA . PRO A 1 89 ? 16.101 3.734 -9.089 1.00 84.75 89 PRO A CA 1
ATOM 698 C C . PRO A 1 89 ? 16.367 3.680 -7.577 1.00 84.75 89 PRO A C 1
ATOM 700 O O . PRO A 1 89 ? 15.977 4.585 -6.835 1.00 84.75 89 PRO A O 1
ATOM 703 N N . ASP A 1 90 ? 17.068 2.642 -7.119 1.00 80.81 90 ASP A N 1
ATOM 704 C CA . ASP A 1 90 ? 17.538 2.561 -5.734 1.00 80.81 90 ASP A CA 1
ATOM 705 C C . ASP A 1 90 ? 18.609 3.638 -5.457 1.00 80.81 90 ASP A C 1
ATOM 707 O O . ASP A 1 90 ? 19.625 3.740 -6.147 1.00 80.81 90 ASP A O 1
ATOM 711 N N . GLY A 1 91 ? 18.346 4.502 -4.473 1.00 69.75 91 GLY A N 1
ATOM 712 C CA . GLY A 1 91 ? 19.029 5.790 -4.317 1.00 69.75 91 GLY A CA 1
ATOM 713 C C . GLY A 1 91 ? 20.138 5.850 -3.264 1.00 69.75 91 GLY A C 1
ATOM 714 O O . GLY A 1 91 ? 20.749 6.907 -3.116 1.00 69.75 91 GLY A O 1
ATOM 715 N N . VAL A 1 92 ? 20.397 4.783 -2.496 1.00 65.56 92 VAL A N 1
ATOM 716 C CA . VAL A 1 92 ? 21.164 4.908 -1.233 1.00 65.56 92 VAL A CA 1
ATOM 717 C C . VAL A 1 92 ? 22.561 4.277 -1.223 1.00 65.56 92 VAL A C 1
ATOM 719 O O . VAL A 1 92 ? 23.370 4.634 -0.368 1.00 65.56 92 VAL A O 1
ATOM 722 N N . ASN A 1 93 ? 22.890 3.361 -2.139 1.00 74.31 93 ASN A N 1
ATOM 723 C CA . ASN A 1 93 ? 24.130 2.565 -2.049 1.00 74.31 93 ASN A CA 1
ATOM 724 C C . ASN A 1 93 ? 24.691 2.067 -3.400 1.00 74.31 93 ASN A C 1
ATOM 726 O O . ASN A 1 93 ? 25.399 1.061 -3.425 1.00 74.31 93 ASN A O 1
ATOM 730 N N . ALA A 1 94 ? 24.389 2.747 -4.513 1.00 71.88 94 ALA A N 1
ATOM 731 C CA . ALA A 1 94 ? 24.744 2.297 -5.869 1.00 71.88 94 ALA A CA 1
ATOM 732 C C . ALA A 1 94 ? 24.200 0.894 -6.224 1.00 71.88 94 ALA A C 1
ATOM 734 O O . ALA A 1 94 ? 24.780 0.183 -7.048 1.00 71.88 94 ALA A O 1
ATOM 735 N N . ALA A 1 95 ? 23.090 0.487 -5.601 1.00 76.81 95 ALA A N 1
ATOM 736 C CA . ALA A 1 95 ? 22.384 -0.720 -5.987 1.00 76.81 95 ALA A CA 1
ATOM 737 C C . ALA A 1 95 ? 21.847 -0.607 -7.419 1.00 76.81 95 ALA A C 1
ATOM 739 O O . ALA A 1 95 ? 21.397 0.442 -7.871 1.00 76.81 95 ALA A O 1
ATOM 740 N N . ILE A 1 96 ? 21.874 -1.736 -8.124 1.00 82.62 96 ILE A N 1
ATOM 741 C CA . ILE A 1 96 ? 21.359 -1.871 -9.494 1.00 82.62 96 ILE A CA 1
ATOM 742 C C . ILE A 1 96 ? 19.831 -2.053 -9.543 1.00 82.62 96 ILE A C 1
ATOM 744 O O . ILE A 1 96 ? 19.272 -2.289 -10.610 1.00 82.62 96 ILE A O 1
ATOM 748 N N . GLY A 1 97 ? 19.161 -2.003 -8.389 1.00 86.94 97 GLY A N 1
ATOM 749 C CA . GLY A 1 97 ? 17.725 -2.223 -8.273 1.00 86.94 97 GLY A CA 1
ATOM 750 C C . GLY A 1 97 ? 16.910 -1.045 -8.802 1.00 86.94 97 GLY A C 1
ATOM 751 O O . GLY A 1 97 ? 17.263 0.116 -8.596 1.00 86.94 97 GLY A O 1
ATOM 752 N N . LEU A 1 98 ? 15.787 -1.357 -9.449 1.00 88.94 98 LEU A N 1
ATOM 753 C CA . LEU A 1 98 ? 14.744 -0.396 -9.798 1.00 88.94 98 LEU A CA 1
ATOM 754 C C . LEU A 1 98 ? 13.433 -0.803 -9.132 1.00 88.94 98 LEU A C 1
ATOM 756 O O . LEU A 1 98 ? 13.004 -1.953 -9.251 1.00 88.94 98 LEU A O 1
ATOM 760 N N . TYR A 1 99 ? 12.771 0.157 -8.497 1.00 91.50 99 TYR A N 1
ATOM 761 C CA . TYR A 1 99 ? 11.367 0.019 -8.143 1.00 91.50 99 TYR A CA 1
ATOM 762 C C . TYR A 1 99 ? 10.525 0.231 -9.399 1.00 91.50 99 TYR A C 1
ATOM 764 O O . TYR A 1 99 ? 10.780 1.151 -10.178 1.00 91.50 99 TYR A O 1
ATOM 772 N N . ASN A 1 100 ? 9.559 -0.659 -9.606 1.00 92.44 100 ASN A N 1
ATOM 773 C CA . ASN A 1 100 ? 8.635 -0.607 -10.726 1.00 92.44 100 ASN A CA 1
ATOM 774 C C . ASN A 1 100 ? 7.234 -0.958 -10.221 1.00 92.44 100 ASN A C 1
ATOM 776 O O . ASN A 1 100 ? 7.035 -2.024 -9.632 1.00 92.44 100 ASN A O 1
ATOM 780 N N . SER A 1 101 ? 6.269 -0.079 -10.463 1.00 95.12 101 SER A N 1
ATOM 781 C CA . SER A 1 101 ? 4.888 -0.230 -10.011 1.00 95.12 101 SER A CA 1
ATOM 782 C C . SER A 1 101 ? 4.212 -1.491 -10.560 1.00 95.12 101 SER A C 1
ATOM 784 O O . SER A 1 101 ? 3.436 -2.121 -9.845 1.00 95.12 101 SER A O 1
ATOM 786 N N . SER A 1 102 ? 4.586 -1.956 -11.758 1.00 94.38 102 SER A N 1
ATOM 787 C CA . SER A 1 102 ? 4.063 -3.203 -12.343 1.00 94.38 102 SER A CA 1
ATOM 788 C C . SER A 1 102 ? 4.465 -4.478 -11.585 1.00 94.38 102 SER A C 1
ATOM 790 O O . SER A 1 102 ? 3.844 -5.527 -11.763 1.00 94.38 102 SER A O 1
ATOM 792 N N . ASN A 1 103 ? 5.478 -4.405 -10.714 1.00 96.19 103 ASN A N 1
ATOM 793 C CA . ASN A 1 103 ? 5.903 -5.522 -9.871 1.00 96.19 103 ASN A CA 1
ATOM 794 C C . ASN A 1 103 ? 5.123 -5.621 -8.552 1.00 96.19 103 ASN A C 1
ATOM 796 O O . ASN A 1 103 ? 5.342 -6.569 -7.795 1.00 96.19 103 ASN A O 1
ATOM 800 N N . VAL A 1 104 ? 4.218 -4.682 -8.272 1.00 97.31 104 VAL A N 1
ATOM 801 C CA . VAL A 1 104 ? 3.410 -4.681 -7.054 1.00 97.31 104 VAL A CA 1
ATOM 802 C C . VAL A 1 104 ? 1.933 -4.767 -7.423 1.00 97.31 104 VAL A C 1
ATOM 804 O O . VAL A 1 104 ? 1.407 -3.914 -8.132 1.00 97.31 104 VAL A O 1
ATOM 807 N N . TYR A 1 105 ? 1.256 -5.810 -6.954 1.00 97.62 105 TYR A N 1
ATOM 808 C CA . TYR A 1 105 ? -0.157 -6.059 -7.258 1.00 97.62 105 TYR A CA 1
ATOM 809 C C . TYR A 1 105 ? -0.795 -6.955 -6.199 1.00 97.62 105 TYR A C 1
ATOM 811 O O . TYR A 1 105 ? -0.094 -7.545 -5.379 1.00 97.62 105 TYR A O 1
ATOM 819 N N . THR A 1 106 ? -2.117 -7.099 -6.215 1.00 98.31 106 THR A N 1
ATOM 820 C CA . THR A 1 106 ? -2.815 -8.045 -5.332 1.00 98.31 106 THR A CA 1
ATOM 821 C C . THR A 1 106 ? -3.153 -9.354 -6.037 1.00 98.31 106 THR A C 1
ATOM 823 O O . THR A 1 106 ? -3.540 -9.377 -7.212 1.00 98.31 106 THR A O 1
ATOM 826 N N . ARG A 1 107 ? -2.990 -10.473 -5.325 1.00 98.06 107 ARG A N 1
ATOM 827 C CA . ARG A 1 107 ? -3.442 -11.794 -5.779 1.00 98.06 107 ARG A CA 1
ATOM 828 C C . ARG A 1 107 ? -3.655 -12.746 -4.602 1.00 98.06 107 ARG A C 1
ATOM 830 O O . ARG A 1 107 ? -2.707 -13.048 -3.877 1.00 98.06 107 ARG A O 1
ATOM 837 N N . GLY A 1 108 ? -4.849 -13.323 -4.513 1.00 97.12 108 GLY A N 1
ATOM 838 C CA . GLY A 1 108 ? -5.243 -14.322 -3.528 1.00 97.12 108 GLY A CA 1
ATOM 839 C C . GLY A 1 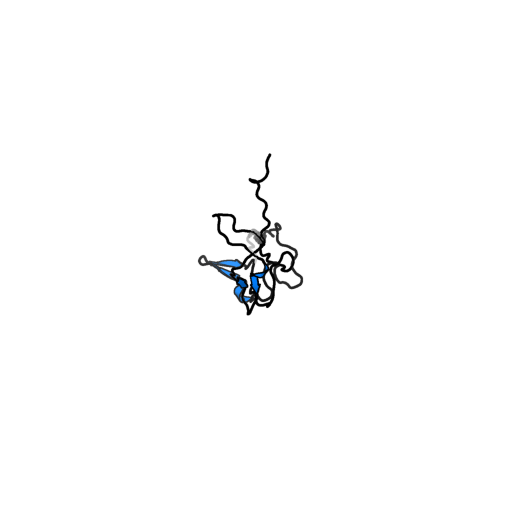108 ? -5.193 -13.798 -2.094 1.00 97.12 108 GLY A C 1
ATOM 840 O O . GLY A 1 108 ? -4.572 -14.458 -1.257 1.00 97.12 108 GLY A O 1
ATOM 841 N N . GLY A 1 109 ? -5.772 -12.617 -1.843 1.00 97.19 109 GLY A N 1
ATOM 842 C CA . GLY A 1 109 ? -5.815 -11.999 -0.507 1.00 97.19 109 GLY A CA 1
ATOM 843 C C . GLY A 1 109 ? -4.454 -11.516 -0.009 1.00 97.19 109 GLY A C 1
ATOM 844 O O . GLY A 1 109 ? -4.125 -11.629 1.171 1.00 97.19 109 GLY A O 1
ATOM 845 N N . LYS A 1 110 ? -3.570 -11.112 -0.929 1.00 97.81 110 LYS A N 1
ATOM 846 C CA . LYS A 1 110 ? -2.184 -10.747 -0.612 1.00 97.81 110 LYS A CA 1
ATOM 847 C C . LYS A 1 110 ? -1.692 -9.627 -1.497 1.00 97.81 110 LYS A C 1
ATOM 849 O O . LYS A 1 110 ? -1.860 -9.679 -2.715 1.00 97.81 110 LYS A O 1
ATOM 854 N N . LEU A 1 111 ? -0.946 -8.713 -0.888 1.00 98.00 111 LEU A N 1
ATOM 855 C CA . LEU A 1 111 ? 0.014 -7.875 -1.588 1.00 98.00 111 LEU A CA 1
ATOM 856 C C . LEU A 1 111 ? 1.178 -8.739 -2.089 1.00 98.00 111 LEU A C 1
ATOM 858 O O . LEU A 1 111 ? 1.874 -9.393 -1.310 1.00 98.00 111 LEU A O 1
ATOM 862 N N . ILE A 1 112 ? 1.404 -8.727 -3.395 1.00 98.25 112 ILE A N 1
ATOM 863 C CA . ILE A 1 112 ? 2.542 -9.364 -4.044 1.00 98.25 112 ILE A CA 1
ATOM 864 C C . ILE A 1 112 ? 3.557 -8.284 -4.386 1.00 98.25 112 ILE A C 1
ATOM 866 O O . ILE A 1 112 ? 3.236 -7.337 -5.095 1.00 98.25 112 ILE A O 1
ATOM 870 N N . ASN A 1 113 ? 4.788 -8.462 -3.911 1.00 97.12 113 ASN A N 1
ATOM 871 C CA . ASN A 1 113 ? 5.948 -7.701 -4.357 1.00 97.12 113 ASN A CA 1
ATOM 872 C C . ASN A 1 113 ? 6.877 -8.654 -5.116 1.00 97.12 113 ASN A C 1
ATOM 874 O O . ASN A 1 113 ? 7.479 -9.559 -4.530 1.00 97.12 113 ASN A O 1
ATOM 878 N N . ARG A 1 114 ? 6.908 -8.509 -6.438 1.00 95.88 114 ARG A N 1
ATOM 879 C CA . ARG A 1 114 ? 7.664 -9.362 -7.350 1.00 95.88 114 ARG A CA 1
ATOM 880 C C . ARG A 1 114 ? 9.053 -8.778 -7.582 1.00 95.88 114 ARG A C 1
ATOM 882 O O . ARG A 1 114 ? 9.202 -7.604 -7.892 1.00 95.88 114 ARG A O 1
ATOM 889 N N . VAL A 1 115 ? 10.065 -9.636 -7.527 1.00 94.69 115 VAL A N 1
ATOM 890 C CA . VAL A 1 115 ? 11.420 -9.303 -7.979 1.00 94.69 115 VAL A CA 1
ATOM 891 C C . VAL A 1 115 ? 11.645 -9.952 -9.336 1.00 94.69 115 VAL A C 1
ATOM 893 O O . VAL A 1 115 ? 11.249 -11.099 -9.548 1.00 94.69 115 VAL A O 1
ATOM 896 N N . ASP A 1 116 ? 12.257 -9.207 -10.247 1.00 92.94 116 ASP A N 1
ATOM 897 C CA . ASP A 1 116 ? 12.596 -9.668 -11.588 1.00 92.94 116 ASP A CA 1
ATOM 898 C C . ASP A 1 116 ? 13.945 -9.090 -12.018 1.00 92.94 116 ASP A C 1
ATOM 900 O O . ASP A 1 116 ? 14.392 -8.078 -11.470 1.00 92.94 116 ASP A O 1
ATOM 904 N N . GLU A 1 117 ? 14.574 -9.720 -13.007 1.00 91.38 117 GLU A N 1
ATOM 905 C CA . GLU A 1 117 ? 15.807 -9.236 -13.622 1.00 91.38 117 GLU A CA 1
ATOM 906 C C . GLU A 1 117 ? 15.634 -9.063 -15.131 1.00 91.38 117 GLU A C 1
ATOM 908 O O . GLU A 1 117 ? 14.950 -9.834 -15.803 1.00 91.38 117 GLU A O 1
ATOM 913 N N . GLY A 1 118 ? 16.271 -8.038 -15.690 1.00 87.62 118 GLY A N 1
ATOM 914 C CA . GLY A 1 118 ? 16.242 -7.813 -17.126 1.00 87.62 118 GLY A CA 1
ATOM 915 C C . GLY A 1 118 ? 16.842 -6.471 -17.530 1.00 87.62 118 GLY A C 1
ATOM 916 O O . GLY A 1 118 ? 17.048 -5.595 -16.686 1.00 87.62 118 GLY A O 1
ATOM 917 N N . PRO A 1 119 ? 17.136 -6.291 -18.829 1.00 86.69 119 PRO A N 1
ATOM 918 C CA . PRO A 1 119 ? 17.532 -4.994 -19.348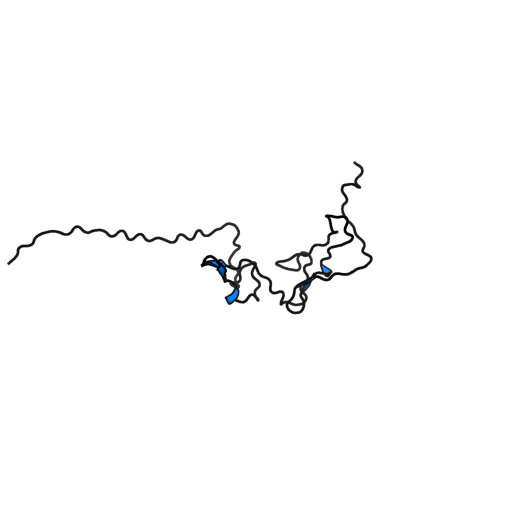 1.00 86.69 119 PRO A CA 1
ATOM 919 C C . PRO A 1 119 ? 16.356 -4.016 -19.240 1.00 86.69 119 PRO A C 1
ATOM 921 O O . PRO A 1 119 ? 15.245 -4.318 -19.670 1.00 86.69 119 PRO A O 1
ATOM 924 N N . THR A 1 120 ? 16.607 -2.827 -18.699 1.00 84.62 120 THR A N 1
ATOM 925 C CA . THR A 1 120 ? 15.612 -1.756 -18.605 1.00 84.62 120 THR A CA 1
ATOM 926 C C . THR A 1 120 ? 16.236 -0.417 -18.973 1.00 84.62 120 THR A C 1
ATOM 928 O O . THR A 1 120 ? 17.390 -0.139 -18.638 1.00 84.62 120 THR A O 1
ATOM 931 N N . ASN A 1 121 ? 15.480 0.412 -19.691 1.00 84.94 121 ASN A N 1
ATOM 932 C CA . ASN A 1 121 ? 15.903 1.766 -20.017 1.00 84.94 121 ASN A CA 1
ATOM 933 C C . ASN A 1 121 ? 15.567 2.671 -18.836 1.00 84.94 121 ASN A C 1
ATOM 935 O O . ASN A 1 121 ? 14.397 2.923 -18.557 1.00 84.94 121 ASN A O 1
ATOM 939 N N . VAL A 1 122 ? 16.592 3.183 -18.162 1.00 76.31 122 VAL A N 1
ATOM 940 C CA . VAL A 1 122 ? 16.424 4.079 -17.016 1.00 76.31 122 VAL A CA 1
ATOM 941 C C . VAL A 1 122 ? 16.730 5.501 -17.453 1.00 76.31 122 VAL A C 1
ATOM 943 O O . VAL A 1 122 ? 17.812 5.783 -17.961 1.00 76.31 122 VAL A O 1
ATOM 946 N N . THR A 1 123 ? 15.783 6.408 -17.236 1.00 74.12 123 THR A N 1
ATOM 947 C CA . THR A 1 123 ? 16.027 7.851 -17.316 1.00 74.12 123 THR A CA 1
ATOM 948 C C . THR A 1 123 ? 15.891 8.403 -15.910 1.00 74.12 123 THR A C 1
ATOM 950 O O . THR A 1 123 ? 14.815 8.332 -15.326 1.00 74.12 123 THR A O 1
ATOM 953 N N . TYR A 1 124 ? 16.980 8.914 -15.345 1.00 71.06 124 TYR A N 1
ATOM 954 C CA . TYR A 1 124 ? 16.970 9.524 -14.021 1.00 71.06 124 TYR A CA 1
ATOM 955 C C . TYR A 1 124 ? 17.665 10.880 -14.069 1.00 71.06 124 TYR A C 1
ATOM 957 O O . TYR A 1 124 ? 18.612 11.086 -14.830 1.00 71.06 124 TYR A O 1
ATOM 965 N N . PHE A 1 125 ? 17.171 11.814 -13.260 1.00 70.75 125 PHE A N 1
ATOM 966 C CA . PHE A 1 125 ? 17.815 13.105 -13.084 1.00 70.75 125 PHE A CA 1
ATOM 967 C C . PHE A 1 125 ? 19.104 12.921 -12.279 1.00 70.75 125 PHE A C 1
ATOM 969 O O . PHE A 1 125 ? 19.086 12.349 -11.189 1.00 70.75 125 PHE A O 1
ATOM 976 N N . ASN A 1 126 ? 20.223 13.408 -12.813 1.00 68.06 126 ASN A N 1
ATOM 977 C CA . ASN A 1 126 ? 21.506 13.405 -12.126 1.00 68.06 126 ASN A CA 1
ATOM 978 C C . ASN A 1 126 ? 22.034 14.837 -12.042 1.00 68.06 126 ASN A C 1
ATOM 980 O O . ASN A 1 126 ? 22.637 15.336 -12.990 1.00 68.06 126 ASN A O 1
ATOM 984 N N . GLN A 1 127 ? 21.841 15.462 -10.879 1.00 68.12 127 GLN A N 1
ATOM 985 C CA . GLN A 1 127 ? 22.279 16.836 -10.607 1.00 68.12 127 GLN A CA 1
ATOM 986 C C . GLN A 1 127 ? 23.794 17.053 -10.776 1.00 68.12 127 GLN A C 1
ATOM 988 O O . GLN A 1 127 ? 24.244 18.184 -10.896 1.00 68.12 127 GLN A O 1
ATOM 993 N N . TRP A 1 128 ? 24.596 15.983 -10.775 1.00 63.47 128 TRP A N 1
ATOM 994 C CA . TRP A 1 128 ? 26.052 16.055 -10.925 1.00 63.47 128 TRP A CA 1
ATOM 995 C C . TRP A 1 128 ? 26.523 16.010 -12.386 1.00 63.47 128 TRP A C 1
ATOM 997 O O . TRP A 1 128 ? 27.713 16.176 -12.639 1.00 63.47 128 TRP A O 1
ATOM 1007 N N . LEU A 1 129 ? 25.620 15.743 -13.339 1.00 62.56 129 LEU A N 1
ATOM 1008 C CA . LEU A 1 129 ? 25.911 15.764 -14.779 1.00 62.56 129 LEU A CA 1
ATOM 1009 C C . LEU A 1 129 ? 25.564 17.102 -15.438 1.00 62.56 129 LEU A C 1
ATOM 1011 O O . LEU A 1 129 ? 25.916 17.312 -16.599 1.00 62.56 129 LEU A O 1
ATOM 1015 N N . GLU A 1 130 ? 24.897 18.006 -14.722 1.00 61.72 130 GLU A N 1
ATOM 1016 C CA . GLU A 1 130 ? 24.697 19.366 -15.203 1.00 61.72 130 GLU A CA 1
ATOM 1017 C C . GLU A 1 130 ? 26.031 20.116 -15.113 1.00 61.72 130 GLU A C 1
ATOM 1019 O O . GLU A 1 130 ? 26.584 20.331 -14.033 1.00 61.72 130 GLU A O 1
ATOM 1024 N N . VAL A 1 131 ? 26.591 20.462 -16.276 1.00 64.06 131 VAL A N 1
ATOM 1025 C CA . VAL A 1 131 ? 27.699 21.418 -16.350 1.00 64.06 131 VAL A CA 1
ATOM 1026 C C . VAL A 1 131 ? 27.118 22.788 -15.967 1.00 64.06 131 VAL A C 1
ATOM 1028 O O . VAL A 1 131 ? 26.110 23.157 -16.573 1.00 64.06 131 VAL A O 1
ATOM 1031 N N . PRO A 1 132 ? 27.696 23.506 -14.982 1.00 65.00 132 PRO A N 1
ATOM 1032 C CA . PRO A 1 132 ? 27.189 24.803 -14.528 1.00 65.00 132 PRO A CA 1
ATOM 1033 C C . PRO A 1 132 ? 27.043 25.847 -15.639 1.00 65.00 132 PRO A C 1
ATOM 1035 O O . PRO A 1 132 ? 27.893 25.853 -16.563 1.00 65.00 132 PRO A O 1
#

Radius of gyration: 29.82 Å; chains: 1; bounding box: 78×39×91 Å

Sequence (132 aa):
MNRNNLPVRAVTALALLHATARALDYDYEGYPSRSGVAAWIDVDTPLDVRTKVSSRGEVWDLVMSDEFEIDGRTFEAGKDHLWTALDIPDGVNAAIGLYNSSNVYTRGGKLINRVDEGPTNVTYFNQWLEVP